Protein AF-A0A391PD55-F1 (afdb_monomer_lite)

Foldseek 3Di:
DPDPPPPPVVVVPPPDDDPPDDDDDDDDDDDDDDDDDDDDDDDDPPPDDPPVPPDDDQQPHEDEAEEEDDDDHCVVVVVVCCVVCVRHHYDDYYYDYPPRDPVNVVVVVVVVD

InterPro domains:
  IPR008254 Flavodoxin/nitric oxide synthase [PF12682] (54-111)
  IPR029039 Flavoprotein-like superfamily [G3DSA:3.40.50.360] (30-111)

Radius of gyration: 26.73 Å; chains: 1; bounding box: 62×68×56 Å

Organism: NCBI:txid2316025

Secondary structure (DSSP, 8-state):
---SSSSSSSGGGSS-------------------------------------------TT-EE--EEE-SS--SHHHHHHHHHH-TTSEEPPPEEEPTT--HHHHHHHHHHH-

Sequence (113 aa):
MKKLFLGLLSLSLLLGLTAFGSGSSTTSSIPNANSSPSKAESTKASDSAKDPKETYDLTGKTLYLFCTSGSSGIEQSLSDLHALYPDLNLADGQRFAADASDEEISSWIETHQ

Structure (mmCIF, N/CA/C/O backbone):
data_AF-A0A391PD55-F1
#
_entry.id   AF-A0A391PD55-F1
#
loop_
_atom_site.group_PDB
_atom_site.id
_atom_site.type_symbol
_atom_site.label_atom_id
_atom_site.label_alt_id
_atom_site.label_comp_id
_atom_site.label_asym_id
_atom_site.label_entity_id
_atom_site.label_seq_id
_atom_site.pdbx_PDB_ins_code
_atom_site.Cartn_x
_atom_site.Cartn_y
_atom_site.Cartn_z
_atom_site.occupancy
_atom_site.B_iso_or_equiv
_atom_site.auth_seq_id
_atom_site.auth_comp_id
_atom_site.auth_asym_id
_atom_site.auth_atom_id
_atom_site.pdbx_PDB_model_num
ATOM 1 N N . MET A 1 1 ? 36.615 -22.097 -37.119 1.00 52.81 1 MET A N 1
ATOM 2 C CA . MET A 1 1 ? 35.650 -23.162 -36.761 1.00 52.81 1 MET A CA 1
ATOM 3 C C . MET A 1 1 ? 35.253 -23.040 -35.288 1.00 52.81 1 MET A C 1
ATOM 5 O O . MET A 1 1 ? 35.779 -23.762 -34.459 1.00 52.81 1 MET A O 1
ATOM 9 N N . LYS A 1 2 ? 34.412 -22.056 -34.933 1.00 57.78 2 LYS A N 1
ATOM 10 C CA . LYS A 1 2 ? 33.984 -21.786 -33.541 1.00 57.78 2 LYS A CA 1
ATOM 11 C C . LYS A 1 2 ? 32.630 -21.054 -33.515 1.00 57.78 2 LYS A C 1
ATOM 13 O O . LYS A 1 2 ? 32.536 -19.977 -32.948 1.00 57.78 2 LYS A O 1
ATOM 18 N N . LYS A 1 3 ? 31.616 -21.540 -34.239 1.00 59.12 3 LYS A N 1
ATOM 19 C CA . LYS A 1 3 ? 30.274 -20.909 -34.252 1.00 59.12 3 LYS A CA 1
ATOM 20 C C . LYS A 1 3 ? 29.126 -21.920 -34.374 1.00 59.12 3 LYS A C 1
ATOM 22 O O . LYS A 1 3 ? 28.094 -21.601 -34.940 1.00 59.12 3 LYS A O 1
ATOM 27 N N . LEU A 1 4 ? 29.315 -23.145 -33.881 1.00 62.38 4 LEU A N 1
ATOM 28 C CA . LEU A 1 4 ? 28.352 -24.239 -34.086 1.00 62.38 4 LEU A CA 1
ATOM 29 C C . LEU A 1 4 ? 27.826 -24.897 -32.802 1.00 62.38 4 LEU A C 1
ATOM 31 O O . LEU A 1 4 ? 27.058 -25.842 -32.891 1.00 62.38 4 LEU A O 1
ATOM 35 N N . PHE A 1 5 ? 28.159 -24.378 -31.616 1.00 61.28 5 PHE A N 1
ATOM 36 C CA . PHE A 1 5 ? 27.706 -24.967 -30.344 1.00 61.28 5 PHE A CA 1
ATOM 37 C C . PHE A 1 5 ? 26.609 -24.175 -29.615 1.00 61.28 5 PHE A C 1
ATOM 39 O O . PHE A 1 5 ? 26.170 -24.597 -28.553 1.00 61.28 5 PHE A O 1
ATOM 46 N N . LEU A 1 6 ? 26.119 -23.062 -30.174 1.00 56.62 6 LEU A N 1
ATOM 47 C CA . LEU A 1 6 ? 25.161 -22.183 -29.482 1.00 56.62 6 LEU A CA 1
ATOM 48 C C . LEU A 1 6 ? 23.685 -22.404 -29.866 1.00 56.62 6 LEU A C 1
ATOM 50 O O . LEU A 1 6 ? 22.813 -21.722 -29.344 1.00 56.62 6 LEU A O 1
ATOM 54 N N . GLY A 1 7 ? 23.390 -23.357 -30.757 1.00 58.34 7 GLY A N 1
ATOM 55 C CA . GLY A 1 7 ? 22.019 -23.638 -31.212 1.00 58.34 7 GLY A CA 1
ATOM 56 C C . GLY A 1 7 ? 21.256 -24.692 -30.399 1.00 58.34 7 GLY A C 1
ATOM 57 O O . GLY A 1 7 ? 20.036 -24.754 -30.485 1.00 58.34 7 GLY A O 1
ATOM 58 N N . LEU A 1 8 ? 21.939 -25.521 -29.601 1.00 60.34 8 LEU A N 1
ATOM 59 C CA . LEU A 1 8 ? 21.317 -26.690 -28.956 1.00 60.34 8 LEU A CA 1
ATOM 60 C C . LEU A 1 8 ? 20.690 -26.406 -27.581 1.00 60.34 8 LEU A C 1
ATOM 62 O O . LEU A 1 8 ? 19.827 -27.164 -27.157 1.00 60.34 8 LEU A O 1
ATOM 66 N N . LEU A 1 9 ? 21.052 -25.305 -26.911 1.00 55.97 9 LEU A N 1
ATOM 67 C CA . LEU A 1 9 ? 20.496 -24.960 -25.591 1.00 55.97 9 LEU A CA 1
ATOM 68 C C . LEU A 1 9 ? 19.140 -24.227 -25.673 1.00 55.97 9 LEU A C 1
ATOM 70 O O . LEU A 1 9 ? 18.419 -24.147 -24.688 1.00 55.97 9 LEU A O 1
ATOM 74 N N . SER A 1 10 ? 18.768 -23.714 -26.851 1.00 58.66 10 SER A N 1
ATOM 75 C CA . SER A 1 10 ? 17.500 -22.996 -27.057 1.00 58.66 10 SER A CA 1
ATOM 76 C C . SER A 1 10 ? 16.327 -23.917 -27.420 1.00 58.66 10 SER A C 1
ATOM 78 O O . SER A 1 10 ? 15.180 -23.535 -27.198 1.00 58.66 10 SER A O 1
ATOM 80 N N . LEU A 1 11 ? 16.578 -25.123 -27.942 1.00 55.59 11 LEU A N 1
ATOM 81 C CA . LEU A 1 11 ? 15.510 -26.011 -28.419 1.00 55.59 11 LEU A CA 1
ATOM 82 C C . LEU A 1 11 ? 14.859 -26.842 -27.295 1.00 55.59 11 LEU A C 1
ATOM 84 O O . LEU A 1 11 ? 13.745 -27.326 -27.461 1.00 55.59 11 LEU A O 1
ATOM 88 N N . SER A 1 12 ? 15.503 -26.969 -26.129 1.00 61.12 12 SER A N 1
ATOM 89 C CA . SER A 1 12 ? 14.974 -27.744 -24.996 1.00 61.12 12 SER A CA 1
ATOM 90 C C . SER A 1 12 ? 13.970 -26.992 -24.114 1.00 61.12 12 SER A C 1
ATOM 92 O O . SER A 1 12 ? 13.398 -27.605 -23.219 1.00 61.12 12 SER A O 1
ATOM 94 N N . LEU A 1 13 ? 13.732 -25.693 -24.341 1.00 55.78 13 LEU A N 1
ATOM 95 C CA . LEU A 1 13 ? 12.831 -24.888 -23.500 1.00 55.78 13 LEU A CA 1
ATOM 96 C C . LEU A 1 13 ? 11.424 -24.690 -24.096 1.00 55.78 13 LEU A C 1
ATOM 98 O O . LEU A 1 13 ? 10.562 -24.116 -23.441 1.00 55.78 13 LEU A O 1
ATOM 102 N N . LEU A 1 14 ? 11.158 -25.182 -25.312 1.00 57.88 14 LEU A N 1
ATOM 103 C CA . LEU A 1 14 ? 9.870 -24.978 -25.996 1.00 57.88 14 LEU A CA 1
ATOM 104 C C . LEU A 1 14 ? 8.858 -26.130 -25.851 1.00 57.88 14 LEU A C 1
ATOM 106 O O . LEU A 1 14 ? 7.787 -26.056 -26.446 1.00 57.88 14 LEU A O 1
ATOM 110 N N . LEU A 1 15 ? 9.158 -27.184 -25.080 1.00 58.97 15 LEU A N 1
ATOM 111 C CA . LEU A 1 15 ? 8.329 -28.403 -25.036 1.00 58.97 15 LEU A CA 1
ATOM 112 C C . LEU A 1 15 ? 7.769 -28.793 -23.656 1.00 58.97 15 LEU A C 1
ATOM 114 O O . LEU A 1 15 ? 7.459 -29.960 -23.427 1.00 58.97 15 LEU A O 1
ATOM 118 N N . GLY A 1 16 ? 7.584 -27.850 -22.733 1.00 63.59 16 GLY A N 1
ATOM 119 C CA . GLY A 1 16 ? 6.980 -28.177 -21.441 1.00 63.59 16 GLY A CA 1
ATOM 120 C C . GLY A 1 16 ? 6.251 -27.011 -20.804 1.00 63.59 16 GLY A C 1
ATOM 121 O O . GLY A 1 16 ? 6.890 -26.238 -20.109 1.00 63.59 16 GLY A O 1
ATOM 122 N N . LEU A 1 17 ? 4.938 -26.910 -21.051 1.00 59.06 17 LEU A N 1
ATOM 123 C CA . LEU A 1 17 ? 3.871 -26.582 -20.083 1.00 59.06 17 LEU A CA 1
ATOM 124 C C . LEU A 1 17 ? 2.577 -26.215 -20.837 1.00 59.06 17 LEU A C 1
ATOM 126 O O . LEU A 1 17 ? 2.237 -25.051 -20.997 1.00 59.06 17 LEU A O 1
ATOM 130 N N . THR A 1 18 ? 1.821 -27.219 -21.283 1.00 54.81 18 THR A N 1
ATOM 131 C CA . THR A 1 18 ? 0.366 -27.084 -21.483 1.00 54.81 18 THR A CA 1
ATOM 132 C C . THR A 1 18 ? -0.320 -28.392 -21.087 1.00 54.81 18 THR A C 1
ATOM 134 O O . THR A 1 18 ? -0.724 -29.197 -21.915 1.00 54.81 18 THR A O 1
ATOM 137 N N . ALA A 1 19 ? -0.446 -28.627 -19.781 1.00 48.00 19 ALA A N 1
ATOM 138 C CA . ALA A 1 19 ? -1.413 -29.584 -19.252 1.00 48.00 19 ALA A CA 1
ATOM 139 C C . ALA A 1 19 ? -2.598 -28.789 -18.689 1.00 48.00 19 ALA A C 1
ATOM 141 O O . ALA A 1 19 ? -2.687 -28.545 -17.491 1.00 48.00 19 ALA A O 1
ATOM 142 N N . PHE A 1 20 ? -3.490 -28.341 -19.575 1.00 54.66 20 PHE A N 1
ATOM 143 C CA . PHE A 1 20 ? -4.840 -27.926 -19.200 1.00 54.66 20 PHE A CA 1
ATOM 144 C C . PHE A 1 20 ? -5.743 -29.147 -19.389 1.00 54.66 20 PHE A C 1
ATOM 146 O O . PHE A 1 20 ? -6.171 -29.463 -20.498 1.00 54.66 20 PHE A O 1
ATOM 153 N N . GLY A 1 21 ? -5.954 -29.896 -18.307 1.00 41.16 21 GLY A N 1
ATOM 154 C CA . GLY A 1 21 ? -6.908 -30.998 -18.271 1.00 41.16 21 GLY A CA 1
ATOM 155 C C . GLY A 1 21 ? -8.332 -30.451 -18.285 1.00 41.16 21 GLY A C 1
ATOM 156 O O . GLY A 1 21 ? -8.898 -30.174 -17.234 1.00 41.16 21 GLY A O 1
ATOM 157 N N . SER A 1 22 ? -8.902 -30.295 -19.479 1.00 39.22 22 SER A N 1
ATOM 158 C CA . SER A 1 22 ? -10.333 -30.060 -19.674 1.00 39.22 22 SER A CA 1
ATOM 159 C C . SER A 1 22 ? -11.054 -31.408 -19.695 1.00 39.22 22 SER A C 1
ATOM 161 O O . SER A 1 22 ? -10.983 -32.148 -20.674 1.00 39.22 22 SER A O 1
ATOM 163 N N . GLY A 1 23 ? -11.712 -31.756 -18.591 1.00 44.69 23 GLY A N 1
ATOM 164 C CA . GLY A 1 23 ? -12.610 -32.903 -18.507 1.00 44.69 23 GLY A CA 1
ATOM 165 C C . GLY A 1 23 ? -14.058 -32.432 -18.517 1.00 44.69 23 GLY A C 1
ATOM 166 O O . GLY A 1 23 ? -14.598 -32.098 -17.469 1.00 44.69 23 GLY A O 1
ATOM 167 N N . SER A 1 24 ? -14.697 -32.421 -19.688 1.00 40.19 24 SER A N 1
ATOM 168 C CA . SER A 1 24 ? -16.156 -32.339 -19.790 1.00 40.19 24 SER A CA 1
ATOM 169 C C . SER A 1 24 ? -16.670 -33.454 -20.696 1.00 40.19 24 SER A C 1
ATOM 171 O O . SER A 1 24 ? -16.360 -33.514 -21.882 1.00 40.19 24 SER A O 1
ATOM 173 N N . SER A 1 25 ? -17.452 -34.369 -20.124 1.00 38.19 25 SER A N 1
ATOM 174 C CA . SER A 1 25 ? -18.422 -35.158 -20.877 1.00 38.19 25 SER A CA 1
ATOM 175 C C . SER A 1 25 ? -19.618 -35.490 -19.987 1.00 38.19 25 SER A C 1
ATOM 177 O O . SER A 1 25 ? -19.503 -35.771 -18.795 1.00 38.19 25 SER A O 1
ATOM 179 N N . THR A 1 26 ? -20.772 -35.331 -20.609 1.00 34.44 26 THR A N 1
ATOM 180 C CA . THR A 1 26 ? -22.123 -35.325 -20.070 1.00 34.44 26 THR A CA 1
ATOM 181 C C . THR A 1 26 ? -22.649 -36.749 -19.851 1.00 34.44 26 THR A C 1
ATOM 183 O O . THR A 1 26 ? -22.548 -37.582 -20.741 1.00 34.44 26 THR A O 1
ATOM 186 N N . THR A 1 27 ? -23.258 -36.959 -18.680 1.00 33.78 27 THR A N 1
ATOM 187 C CA . THR A 1 27 ? -24.461 -37.760 -18.353 1.00 33.78 27 THR A CA 1
ATOM 188 C C . THR A 1 27 ? -24.637 -39.220 -18.828 1.00 33.78 27 THR A C 1
ATOM 190 O O . THR A 1 27 ? -24.624 -39.549 -20.007 1.00 33.78 27 THR A O 1
ATOM 193 N N . SER A 1 28 ? -25.088 -40.019 -17.846 1.00 41.09 28 SER A N 1
ATOM 194 C CA . SER A 1 28 ? -25.886 -41.265 -17.876 1.00 41.09 28 SER A CA 1
ATOM 195 C C . SER A 1 28 ? -25.183 -42.612 -18.058 1.00 41.09 28 SER A C 1
ATOM 197 O O . SER A 1 28 ? -24.919 -43.049 -19.171 1.00 41.09 28 SER A O 1
ATOM 199 N N . SER A 1 29 ? -25.024 -43.351 -16.951 1.00 38.81 29 SER A N 1
ATOM 200 C CA . SER A 1 29 ? -25.732 -44.624 -16.669 1.00 38.81 29 SER A CA 1
ATOM 201 C C . SER A 1 29 ? -25.278 -45.230 -15.320 1.00 38.81 29 SER A C 1
ATOM 203 O O . SER A 1 29 ? -24.101 -45.194 -14.980 1.00 38.81 29 SER A O 1
ATOM 205 N N . ILE A 1 30 ? -26.224 -45.752 -14.527 1.00 45.41 30 ILE A N 1
ATOM 206 C CA . ILE A 1 30 ? -26.002 -46.499 -13.265 1.00 45.41 30 ILE A CA 1
ATOM 207 C C . ILE A 1 30 ? -26.024 -48.010 -13.581 1.00 45.41 30 ILE A C 1
ATOM 209 O O . ILE A 1 30 ? -26.921 -48.434 -14.311 1.00 45.41 30 ILE A O 1
ATOM 213 N N . PRO A 1 31 ? -25.061 -48.818 -13.082 1.00 46.41 31 PRO A N 1
ATOM 214 C CA . PRO A 1 31 ? -25.308 -49.794 -11.992 1.00 46.41 31 PRO A CA 1
ATOM 215 C C . PRO A 1 31 ? -24.121 -49.878 -10.999 1.00 46.41 31 PRO A C 1
ATOM 217 O O . PRO A 1 31 ? -22.965 -49.860 -11.394 1.00 46.41 31 PRO A O 1
ATOM 220 N N . ASN A 1 32 ? -24.321 -49.716 -9.689 1.00 36.69 32 ASN A N 1
ATOM 221 C CA . ASN A 1 32 ? -24.729 -50.687 -8.655 1.00 36.69 32 ASN A CA 1
ATOM 222 C C . ASN A 1 32 ? -23.718 -51.812 -8.302 1.00 36.69 32 ASN A C 1
ATOM 224 O O . ASN A 1 32 ? -23.304 -52.586 -9.155 1.00 36.69 32 ASN A O 1
ATOM 228 N N . ALA A 1 33 ? -23.499 -51.935 -6.983 1.00 34.94 33 ALA A N 1
ATOM 229 C CA . ALA A 1 33 ? -23.044 -53.081 -6.181 1.00 34.94 33 ALA A CA 1
ATOM 230 C C . ALA A 1 33 ? -21.547 -53.486 -6.133 1.00 34.94 33 ALA A C 1
ATOM 232 O O . ALA A 1 33 ? -21.100 -54.426 -6.774 1.00 34.94 33 ALA A O 1
ATOM 233 N N . ASN A 1 34 ? -20.851 -52.848 -5.184 1.00 38.81 34 ASN A N 1
ATOM 234 C CA . ASN A 1 34 ? -20.273 -53.465 -3.976 1.00 38.81 34 ASN A CA 1
ATOM 235 C C . ASN A 1 34 ? -19.164 -54.539 -4.104 1.00 38.81 34 ASN A C 1
ATOM 237 O O . ASN A 1 34 ? -19.434 -55.725 -4.275 1.00 38.81 34 ASN A O 1
ATOM 241 N N . SER A 1 35 ? -17.938 -54.142 -3.747 1.00 43.19 35 SER A N 1
ATOM 242 C CA . SER A 1 35 ? -17.001 -54.993 -3.002 1.00 43.19 35 SER A CA 1
ATOM 243 C C . SER A 1 35 ? -16.398 -54.188 -1.843 1.00 43.19 35 SER A C 1
ATOM 245 O O . SER A 1 35 ? -15.776 -53.149 -2.045 1.00 43.19 35 SER A O 1
ATOM 247 N N . SER A 1 36 ? -16.670 -54.678 -0.637 1.00 43.12 36 SER A N 1
ATOM 248 C CA . SER A 1 36 ? -16.429 -54.112 0.699 1.00 43.12 36 SER A CA 1
ATOM 249 C C . SER A 1 36 ? -15.019 -54.516 1.234 1.00 43.12 36 SER A C 1
ATOM 251 O O . SER A 1 36 ? -14.299 -55.203 0.512 1.00 43.12 36 SER A O 1
ATOM 253 N N . PRO A 1 37 ? -14.608 -54.239 2.492 1.00 50.09 37 PRO A N 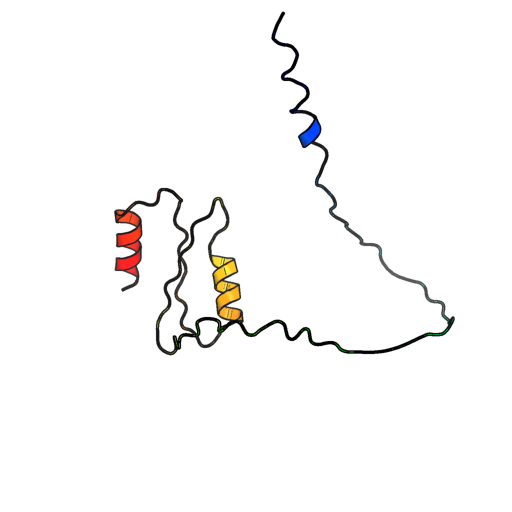1
ATOM 254 C CA . PRO A 1 37 ? -14.079 -52.964 2.999 1.00 50.09 37 PRO A CA 1
ATOM 255 C C . PRO A 1 37 ? -12.739 -53.115 3.774 1.00 50.09 37 PRO A C 1
ATOM 257 O O . PRO A 1 37 ? -12.430 -54.184 4.294 1.00 50.09 37 PRO A O 1
ATOM 260 N N . SER A 1 38 ? -11.999 -52.020 4.003 1.00 35.59 38 SER A N 1
ATOM 261 C CA . SER A 1 38 ? -11.069 -51.932 5.151 1.00 35.59 38 SER A CA 1
ATOM 262 C C . SER A 1 38 ? -10.664 -50.488 5.506 1.00 35.59 38 SER A C 1
ATOM 264 O O . SER A 1 38 ? -9.897 -49.883 4.767 1.00 35.59 38 SER A O 1
ATOM 266 N N . LYS A 1 39 ? -11.149 -50.027 6.682 1.00 38.22 39 LYS A N 1
ATOM 267 C CA . LYS A 1 39 ? -10.651 -48.968 7.609 1.00 38.22 39 LYS A CA 1
ATOM 268 C C . LYS A 1 39 ? -10.496 -47.526 7.058 1.00 38.22 39 LYS A C 1
ATOM 270 O O . LYS A 1 39 ? -9.655 -47.293 6.207 1.00 38.22 39 LYS A O 1
ATOM 275 N N . ALA A 1 40 ? -11.279 -46.504 7.449 1.00 39.97 40 ALA A N 1
ATOM 276 C CA . ALA A 1 40 ? -11.423 -45.872 8.785 1.00 39.97 40 ALA A CA 1
ATOM 277 C C . ALA A 1 40 ? -10.042 -45.615 9.445 1.00 39.97 40 ALA A C 1
ATOM 279 O O . ALA A 1 40 ? -9.258 -46.546 9.570 1.00 39.97 40 ALA A O 1
ATOM 280 N N . GLU A 1 41 ? -9.627 -44.435 9.905 1.00 26.97 41 GLU A N 1
ATOM 281 C CA . GLU A 1 41 ? -10.337 -43.268 10.424 1.00 26.97 41 GLU A CA 1
ATOM 282 C C . GLU A 1 41 ? -9.308 -42.146 10.702 1.00 26.97 41 GLU A C 1
ATOM 284 O O . GLU A 1 41 ? -8.150 -42.428 10.992 1.00 26.97 41 GLU A O 1
ATOM 289 N N . SER A 1 42 ? -9.769 -40.899 10.593 1.00 32.62 42 SER A N 1
ATOM 290 C CA . SER A 1 42 ? -9.432 -39.687 11.357 1.00 32.62 42 SER A CA 1
ATOM 291 C C . SER A 1 42 ? -8.091 -39.513 12.105 1.00 32.62 42 SER A C 1
ATOM 293 O O . SER A 1 42 ? -7.678 -40.304 12.947 1.00 32.62 42 SER A O 1
ATOM 295 N N . THR A 1 43 ? -7.617 -38.266 11.995 1.00 34.97 43 THR A N 1
ATOM 296 C CA . THR A 1 43 ? -6.791 -37.500 12.949 1.00 34.97 43 THR A CA 1
ATOM 297 C C . THR A 1 43 ? -5.292 -37.789 12.994 1.00 34.97 43 THR A C 1
ATOM 299 O O . THR A 1 43 ? -4.833 -38.745 13.609 1.00 34.97 43 THR A O 1
ATOM 302 N N . LYS A 1 44 ? -4.504 -36.802 12.555 1.00 30.94 44 LYS A N 1
ATOM 303 C CA . LYS A 1 44 ? -3.461 -36.252 13.427 1.00 30.94 44 LYS A CA 1
ATOM 304 C C . LYS A 1 44 ? -3.230 -34.784 13.093 1.00 30.94 44 LYS A C 1
ATOM 306 O O . LYS A 1 44 ? -2.710 -34.450 12.035 1.00 30.94 44 LYS A O 1
ATOM 311 N N . ALA A 1 45 ? -3.622 -33.927 14.032 1.00 47.38 45 ALA A N 1
ATOM 312 C CA . ALA A 1 45 ? -3.070 -32.595 14.173 1.00 47.38 45 ALA A CA 1
ATOM 313 C C . ALA A 1 45 ? -1.539 -32.687 14.076 1.00 47.38 45 ALA A C 1
ATOM 315 O O . ALA A 1 45 ? -0.899 -33.367 14.887 1.00 47.38 45 ALA A O 1
ATOM 316 N N . SER A 1 46 ? -0.955 -32.036 13.072 1.00 38.81 46 SER A N 1
ATOM 317 C CA . SER A 1 46 ? 0.449 -31.661 13.158 1.00 38.81 46 SER A CA 1
ATOM 318 C C . SER A 1 46 ? 0.482 -30.356 13.928 1.00 38.81 46 SER A C 1
ATOM 320 O O . SER A 1 46 ? 0.399 -29.270 13.363 1.00 38.81 46 SER A O 1
ATOM 322 N N . ASP A 1 47 ? 0.503 -30.518 15.246 1.00 57.56 47 ASP A N 1
ATOM 323 C CA . ASP A 1 47 ? 1.056 -29.561 16.189 1.00 57.56 47 ASP A CA 1
ATOM 324 C C . ASP A 1 47 ? 2.508 -29.298 15.763 1.00 57.56 47 ASP A C 1
ATOM 326 O O . ASP A 1 47 ? 3.445 -30.005 16.135 1.00 57.56 47 ASP A O 1
ATOM 330 N N . SER A 1 48 ? 2.666 -28.367 14.829 1.00 50.38 48 SER A N 1
ATOM 331 C CA . SER A 1 48 ? 3.952 -27.872 14.374 1.00 50.38 48 SER A CA 1
ATOM 332 C C . SER A 1 48 ? 4.155 -26.555 15.088 1.00 50.38 48 SER A C 1
ATOM 334 O O . SER A 1 48 ? 3.544 -25.558 14.722 1.00 50.38 48 SER A O 1
ATOM 336 N N . ALA A 1 49 ? 4.943 -26.644 16.159 1.00 55.66 49 ALA A N 1
ATOM 337 C CA . ALA A 1 49 ? 5.665 -25.577 16.830 1.00 55.66 49 ALA A CA 1
ATOM 338 C C . ALA A 1 49 ? 5.063 -24.182 16.624 1.00 55.66 49 ALA A C 1
ATOM 340 O O . ALA A 1 49 ? 5.276 -23.522 15.610 1.00 55.66 49 ALA A O 1
ATOM 341 N N . LYS A 1 50 ? 4.358 -23.719 17.656 1.00 51.47 50 LYS A N 1
ATOM 342 C CA . LYS A 1 50 ? 4.120 -22.303 17.914 1.00 51.47 50 LYS A CA 1
ATOM 343 C C . LYS A 1 50 ? 5.476 -21.610 18.083 1.00 51.47 50 LYS A C 1
ATOM 345 O O . LYS A 1 50 ? 5.882 -21.311 19.203 1.00 51.47 50 LYS A O 1
ATOM 350 N N . ASP A 1 51 ? 6.174 -21.358 16.979 1.00 65.62 51 ASP A N 1
ATOM 351 C CA . ASP A 1 51 ? 7.083 -20.226 16.904 1.00 65.62 51 ASP A CA 1
ATOM 352 C C . ASP A 1 51 ? 6.258 -19.029 17.389 1.00 65.62 51 ASP A C 1
ATOM 354 O O . ASP A 1 51 ? 5.106 -18.876 16.954 1.00 65.62 51 ASP A O 1
ATOM 358 N N . PRO A 1 52 ? 6.731 -18.237 18.364 1.00 62.16 52 PRO A N 1
ATOM 359 C CA . PRO A 1 52 ? 6.028 -17.035 18.764 1.00 62.16 52 PRO A CA 1
ATOM 360 C C . PRO A 1 52 ? 6.037 -16.094 17.559 1.00 62.16 52 PRO A C 1
ATOM 362 O O . PRO A 1 52 ? 6.946 -15.295 17.379 1.00 62.16 52 PRO A O 1
ATOM 365 N N . LYS A 1 53 ? 5.027 -16.240 16.692 1.00 67.88 53 LYS A N 1
ATOM 366 C CA . LYS A 1 53 ? 4.683 -15.283 15.654 1.00 67.88 53 LYS A CA 1
ATOM 367 C C . LYS A 1 53 ? 4.565 -13.961 16.384 1.00 67.88 53 LYS A C 1
ATOM 369 O O . LYS A 1 53 ? 3.694 -13.819 17.247 1.00 67.88 53 LYS A O 1
ATOM 374 N N . GLU A 1 54 ? 5.475 -13.051 16.072 1.00 79.06 54 GLU A N 1
ATOM 375 C CA . GLU A 1 54 ? 5.420 -11.663 16.500 1.00 79.06 54 GLU A CA 1
ATOM 376 C C . GLU A 1 54 ? 3.986 -11.172 16.271 1.00 79.06 54 GLU A C 1
ATOM 378 O O . GLU A 1 54 ? 3.510 -11.079 15.137 1.00 79.06 54 GLU A O 1
ATOM 383 N N . THR A 1 55 ? 3.244 -11.020 17.368 1.00 85.31 55 THR A N 1
ATOM 384 C CA . THR A 1 55 ? 1.821 -10.691 17.344 1.00 85.31 55 THR A CA 1
ATOM 385 C C . THR A 1 55 ? 1.695 -9.284 17.879 1.00 85.31 55 THR A C 1
ATOM 387 O O . THR A 1 55 ? 2.026 -9.021 19.033 1.00 85.31 55 THR A O 1
ATOM 390 N N . TYR A 1 56 ? 1.211 -8.393 17.027 1.00 89.88 56 TYR A N 1
ATOM 391 C CA . TYR A 1 56 ? 0.959 -7.002 17.361 1.00 89.88 56 TYR A CA 1
ATOM 392 C C . TYR A 1 56 ? -0.544 -6.749 17.311 1.00 89.88 56 TYR A C 1
ATOM 394 O O . TYR A 1 56 ? -1.228 -7.244 16.415 1.00 89.88 56 TYR A O 1
ATOM 402 N N . ASP A 1 57 ? -1.051 -5.978 18.270 1.00 92.12 57 ASP A N 1
ATOM 403 C CA . ASP A 1 57 ? -2.416 -5.465 18.216 1.00 92.12 57 ASP A CA 1
ATOM 404 C C . ASP A 1 57 ? -2.453 -4.233 17.304 1.00 92.12 57 ASP A C 1
ATOM 406 O O . ASP A 1 57 ? -1.842 -3.201 17.595 1.00 92.12 57 ASP A O 1
ATOM 410 N N . LEU A 1 58 ? -3.145 -4.368 16.174 1.00 94.38 58 LEU A N 1
ATOM 411 C CA . LEU A 1 58 ? -3.313 -3.317 15.169 1.00 94.38 58 LEU A CA 1
ATOM 412 C C . LEU A 1 58 ? -4.737 -2.742 15.176 1.00 94.38 58 LEU A C 1
ATOM 414 O O . LEU A 1 58 ? -5.096 -1.971 14.286 1.00 94.38 58 LEU A O 1
ATOM 418 N N . THR A 1 59 ? -5.546 -3.090 16.181 1.00 92.62 59 THR A N 1
ATOM 419 C CA . THR A 1 59 ? -6.925 -2.614 16.311 1.00 92.62 59 THR A CA 1
ATOM 420 C C . THR A 1 59 ? -6.968 -1.087 16.349 1.00 92.62 59 THR A C 1
ATOM 422 O O . THR A 1 59 ? -6.189 -0.430 17.043 1.00 92.62 59 THR A O 1
ATOM 425 N N . GLY A 1 60 ? -7.885 -0.502 15.577 1.00 94.62 60 GLY A N 1
ATOM 426 C CA . GLY A 1 60 ? -8.060 0.950 15.497 1.00 94.62 60 GLY A CA 1
ATOM 427 C C . GLY A 1 60 ? -6.954 1.697 14.743 1.00 94.62 60 GLY A C 1
ATOM 428 O O . GLY A 1 60 ? -6.963 2.927 14.744 1.00 94.62 60 GLY A O 1
ATOM 429 N N . LYS A 1 61 ? -6.006 0.997 14.105 1.00 95.69 61 LYS A N 1
ATOM 430 C CA . LYS A 1 61 ? -5.046 1.608 13.176 1.00 95.69 61 LYS A CA 1
ATOM 431 C C . LYS A 1 61 ? -5.493 1.412 11.737 1.00 95.69 61 LYS A C 1
ATOM 433 O O . LYS A 1 61 ? -6.051 0.372 11.403 1.00 95.69 61 LYS A O 1
ATOM 438 N N . THR A 1 62 ? -5.189 2.392 10.894 1.00 95.94 62 THR A N 1
ATOM 439 C CA . THR A 1 62 ? -5.239 2.231 9.440 1.00 95.94 62 THR A CA 1
ATOM 440 C C . THR A 1 62 ? -3.922 1.633 8.965 1.00 95.94 62 THR A C 1
ATOM 442 O O . THR A 1 62 ? -2.852 2.134 9.319 1.00 95.94 62 THR A O 1
ATOM 445 N N . LEU A 1 63 ? -3.987 0.555 8.191 1.00 95.88 63 LEU A N 1
ATOM 446 C CA . LEU A 1 63 ? -2.824 -0.097 7.605 1.00 95.88 63 LEU A CA 1
ATOM 447 C C . LEU A 1 63 ? -2.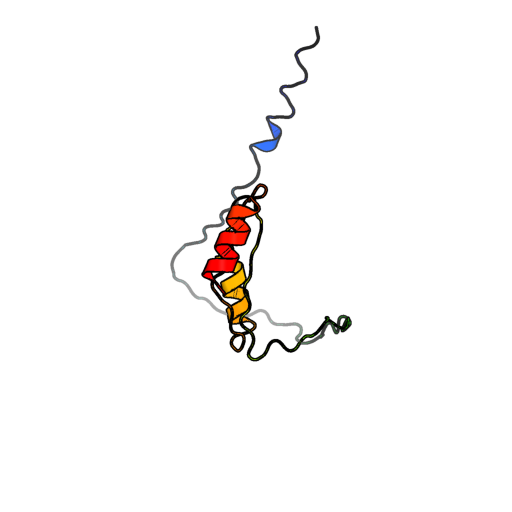720 0.306 6.136 1.00 95.88 63 LEU A C 1
ATOM 449 O O . LEU A 1 63 ? -3.577 -0.053 5.332 1.00 95.88 63 LEU A O 1
ATOM 453 N N . TYR A 1 64 ? -1.642 1.006 5.797 1.00 96.31 64 TYR A N 1
ATOM 454 C CA . TYR A 1 64 ? -1.281 1.323 4.419 1.00 96.31 64 TYR A CA 1
ATOM 455 C C . TYR A 1 64 ? -0.234 0.320 3.952 1.00 96.31 64 TYR A C 1
ATOM 457 O O . TYR A 1 64 ? 0.849 0.218 4.535 1.00 96.31 64 TYR A O 1
ATOM 465 N N . LEU A 1 65 ? -0.584 -0.466 2.939 1.00 96.44 65 LEU A N 1
ATOM 466 C CA . LEU A 1 65 ? 0.220 -1.585 2.466 1.00 96.44 65 LEU A CA 1
ATOM 467 C C . LEU A 1 65 ? 0.780 -1.279 1.083 1.00 96.44 65 LEU A C 1
ATOM 469 O O . LEU A 1 65 ? 0.115 -0.675 0.243 1.00 96.44 65 LEU A O 1
ATOM 473 N N . PHE A 1 66 ? 1.993 -1.753 0.829 1.00 97.19 66 PHE A N 1
ATOM 474 C CA . PHE A 1 66 ? 2.593 -1.669 -0.490 1.00 97.19 66 PHE A CA 1
ATOM 475 C C . PHE A 1 66 ? 3.356 -2.945 -0.836 1.00 97.19 66 PHE A C 1
ATOM 477 O O . PHE A 1 66 ? 3.689 -3.751 0.036 1.00 97.19 66 PHE A O 1
ATOM 484 N N . CYS A 1 67 ? 3.637 -3.136 -2.121 1.00 97.25 67 CYS A N 1
ATOM 485 C CA . CYS A 1 67 ? 4.483 -4.225 -2.594 1.00 97.25 67 CYS A CA 1
ATOM 486 C C . CYS A 1 67 ? 5.355 -3.793 -3.777 1.00 97.25 67 CYS A C 1
ATOM 488 O O . CYS A 1 67 ? 5.101 -2.779 -4.426 1.00 97.25 67 CYS A O 1
ATOM 490 N N . THR A 1 68 ? 6.369 -4.602 -4.077 1.00 96.88 68 THR A N 1
ATOM 491 C CA . THR A 1 68 ? 7.107 -4.558 -5.341 1.00 96.88 68 THR A CA 1
ATOM 492 C C . THR A 1 68 ? 6.969 -5.909 -6.031 1.00 96.88 68 THR A C 1
ATOM 494 O O . THR A 1 68 ? 6.914 -6.961 -5.391 1.00 96.88 68 THR A O 1
ATOM 497 N N . SER A 1 69 ? 6.850 -5.901 -7.354 1.00 94.75 69 SER A N 1
ATOM 498 C CA . SER A 1 69 ? 6.735 -7.128 -8.144 1.00 94.75 69 SER A CA 1
ATOM 499 C C . SER A 1 69 ? 7.053 -6.846 -9.616 1.00 94.75 69 SER A C 1
ATOM 501 O O . SER A 1 69 ? 7.054 -5.690 -10.044 1.00 94.75 69 SER A O 1
ATOM 503 N N . GLY A 1 70 ? 7.295 -7.901 -10.399 1.00 92.62 70 GLY A N 1
ATOM 504 C CA . GLY A 1 70 ? 7.529 -7.776 -11.841 1.00 92.62 70 GLY A CA 1
ATOM 505 C C . GLY A 1 70 ? 6.265 -7.557 -12.683 1.00 92.62 70 GLY A C 1
ATOM 506 O O . GLY A 1 70 ? 6.367 -7.017 -13.780 1.00 92.62 70 GLY A O 1
ATOM 507 N N . SER A 1 71 ? 5.085 -7.972 -12.209 1.00 90.50 71 SER A N 1
ATOM 508 C CA . SER A 1 71 ? 3.837 -7.871 -12.987 1.00 90.50 71 SER A CA 1
ATOM 509 C C . SER A 1 71 ? 2.569 -7.882 -12.134 1.00 90.50 71 SER A C 1
ATOM 511 O O . SER A 1 71 ? 1.657 -7.107 -12.407 1.00 90.50 71 SER A O 1
ATOM 513 N N . SER A 1 72 ? 2.496 -8.740 -11.113 1.00 95.56 72 SER A N 1
ATOM 514 C CA . SER A 1 72 ? 1.309 -8.868 -10.260 1.00 95.56 72 SER A CA 1
ATOM 515 C C . SER A 1 72 ? 1.055 -7.612 -9.428 1.00 95.56 72 SER A C 1
ATOM 517 O O . SER A 1 72 ? 1.967 -7.113 -8.768 1.00 95.56 72 SER A O 1
ATOM 519 N N . GLY A 1 73 ? -0.186 -7.136 -9.418 1.00 96.12 73 GLY A N 1
ATOM 520 C CA . GLY A 1 73 ? -0.628 -6.080 -8.511 1.00 96.12 73 GLY A CA 1
ATOM 521 C C . GLY A 1 73 ? -0.741 -6.547 -7.053 1.00 96.12 73 GLY A C 1
ATOM 522 O O . GLY A 1 73 ? -0.424 -7.693 -6.717 1.00 96.12 73 GLY A O 1
ATOM 523 N N . ILE A 1 74 ? -1.156 -5.637 -6.173 1.00 97.75 74 ILE A N 1
ATOM 524 C CA . ILE A 1 74 ? -1.305 -5.893 -4.729 1.00 97.75 74 ILE A CA 1
ATOM 525 C C . ILE A 1 74 ? -2.695 -6.431 -4.354 1.00 97.75 74 ILE A C 1
ATOM 527 O O . ILE A 1 74 ? -2.897 -6.924 -3.247 1.00 97.75 74 ILE A O 1
ATOM 531 N N . GLU A 1 75 ? -3.651 -6.372 -5.276 1.00 96.81 75 GLU A N 1
ATOM 532 C CA . GLU A 1 75 ? -5.087 -6.500 -5.020 1.00 96.81 75 GLU A CA 1
ATOM 533 C C . GLU A 1 75 ? -5.449 -7.882 -4.477 1.00 96.81 75 GLU A C 1
ATOM 535 O O . GLU A 1 75 ? -6.236 -7.986 -3.540 1.00 96.81 75 GLU A O 1
ATOM 540 N N . GLN A 1 76 ? -4.835 -8.947 -5.008 1.00 97.25 76 GLN A N 1
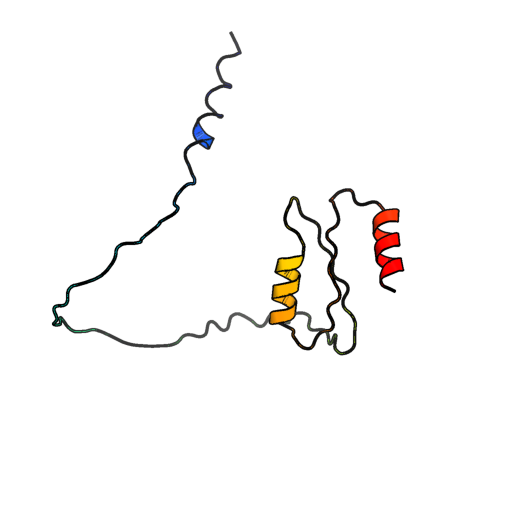ATOM 541 C CA . GLN A 1 76 ? -5.080 -10.300 -4.503 1.00 97.25 76 GLN A CA 1
ATOM 542 C C . GLN A 1 76 ? -4.570 -10.460 -3.067 1.00 97.25 76 GLN A C 1
ATOM 544 O O . GLN A 1 76 ? -5.297 -10.962 -2.215 1.00 97.25 76 GLN A O 1
ATOM 549 N N . SER A 1 77 ? -3.359 -9.978 -2.774 1.00 97.31 77 SER A N 1
ATOM 550 C CA . SER A 1 77 ? -2.802 -10.017 -1.417 1.00 97.31 77 SER A CA 1
ATOM 551 C C . SER A 1 77 ? -3.653 -9.208 -0.438 1.00 97.31 77 SER A C 1
ATOM 553 O O . SER A 1 77 ? -3.859 -9.633 0.697 1.00 97.31 77 SER A O 1
ATOM 555 N N . LEU A 1 78 ? -4.171 -8.055 -0.871 1.00 97.31 78 LEU A N 1
ATOM 556 C CA . LEU A 1 78 ? -5.050 -7.217 -0.059 1.00 97.31 78 LEU A CA 1
ATOM 557 C C . LEU A 1 78 ? -6.402 -7.900 0.197 1.00 97.31 78 LEU A C 1
ATOM 559 O O . LEU A 1 78 ? -6.871 -7.917 1.332 1.00 97.31 78 LEU A O 1
ATOM 563 N N . SER A 1 79 ? -6.988 -8.530 -0.826 1.00 97.19 79 SER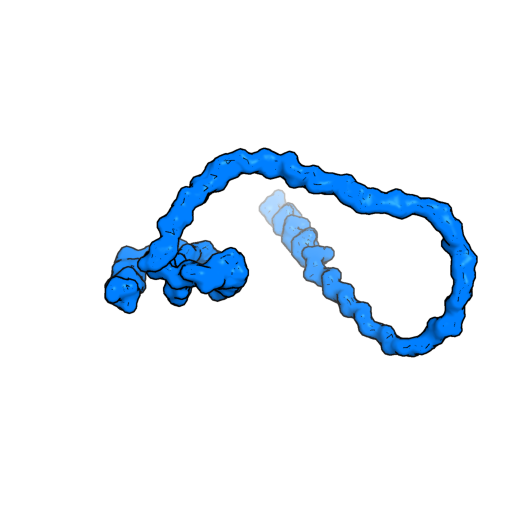 A N 1
ATOM 564 C CA . SER A 1 79 ? -8.210 -9.334 -0.698 1.00 97.19 79 SER A CA 1
ATOM 565 C C . SER A 1 79 ? -8.032 -10.479 0.301 1.00 97.19 79 SER A C 1
ATOM 567 O O . SER A 1 79 ? -8.892 -10.700 1.155 1.00 97.19 79 SER A O 1
ATOM 569 N N . ASP A 1 80 ? -6.908 -11.190 0.228 1.00 98.00 80 ASP A N 1
ATOM 570 C CA . ASP A 1 80 ? -6.603 -12.286 1.146 1.00 98.00 80 ASP A CA 1
ATOM 571 C C . ASP A 1 80 ? -6.424 -11.768 2.585 1.00 98.00 80 ASP A C 1
ATOM 573 O O . ASP A 1 80 ? -6.932 -12.370 3.533 1.00 98.00 80 ASP A O 1
ATOM 577 N N . LEU A 1 81 ? -5.761 -10.619 2.767 1.00 96.81 81 LEU A N 1
ATOM 578 C CA . LEU A 1 81 ? -5.603 -9.985 4.080 1.00 96.81 81 LEU A CA 1
ATOM 579 C C . LEU A 1 81 ? -6.938 -9.524 4.671 1.00 96.81 81 LEU A C 1
ATOM 581 O O . LEU A 1 81 ? -7.176 -9.773 5.851 1.00 96.81 81 LEU A O 1
ATOM 585 N N . HIS A 1 82 ? -7.825 -8.926 3.874 1.00 95.62 82 HIS A N 1
ATOM 586 C CA . HIS A 1 82 ? -9.174 -8.580 4.327 1.00 95.62 82 HIS A CA 1
ATOM 587 C C . HIS A 1 82 ? -9.976 -9.815 4.748 1.00 95.62 82 HIS A C 1
ATOM 589 O O . HIS A 1 82 ? -10.687 -9.769 5.750 1.00 95.62 82 HIS A O 1
ATOM 595 N N . ALA A 1 83 ? -9.854 -10.929 4.019 1.00 97.31 83 ALA A N 1
ATOM 596 C CA . ALA A 1 83 ? -10.547 -12.168 4.364 1.00 97.31 83 ALA A CA 1
ATOM 597 C C . ALA A 1 83 ? -10.028 -12.787 5.674 1.00 97.31 83 ALA A C 1
ATOM 599 O O . ALA A 1 83 ? -10.807 -13.345 6.447 1.00 97.31 83 ALA A O 1
ATOM 600 N N . LEU A 1 84 ? -8.720 -12.692 5.928 1.00 96.19 84 LEU A N 1
ATOM 601 C CA . LEU A 1 84 ? -8.084 -13.226 7.137 1.00 96.19 84 LEU A CA 1
ATOM 602 C C . LEU A 1 84 ? -8.260 -12.321 8.362 1.00 96.19 84 LEU A C 1
ATOM 604 O O . LEU A 1 84 ? -8.299 -12.822 9.486 1.00 96.19 84 LEU A O 1
ATOM 608 N N . TYR A 1 85 ? -8.346 -11.008 8.151 1.00 95.00 85 TYR A N 1
ATOM 609 C CA . TYR A 1 85 ? -8.394 -9.999 9.206 1.00 95.00 85 TYR A CA 1
ATOM 610 C C . TYR A 1 85 ? -9.513 -8.977 8.942 1.00 95.00 85 TYR A C 1
ATOM 612 O O . TYR A 1 85 ? -9.229 -7.798 8.722 1.00 95.00 85 TYR A O 1
ATOM 620 N N . PRO A 1 86 ? -10.790 -9.402 8.978 1.00 94.56 86 PRO A N 1
ATOM 621 C CA . PRO A 1 86 ? -11.926 -8.551 8.611 1.00 94.56 86 PRO A CA 1
ATOM 622 C C . PRO A 1 86 ? -12.117 -7.344 9.539 1.00 94.56 86 PRO A C 1
ATOM 624 O O . PRO A 1 86 ? -12.731 -6.360 9.139 1.00 94.56 86 PRO A O 1
ATOM 627 N N . ASP A 1 87 ? -11.578 -7.410 10.758 1.00 94.69 87 ASP A N 1
ATOM 628 C CA . ASP A 1 87 ? -11.681 -6.343 11.758 1.00 94.69 87 ASP A CA 1
ATOM 629 C C . ASP A 1 87 ? -10.580 -5.272 11.621 1.00 94.69 87 ASP A C 1
ATOM 631 O O . ASP A 1 87 ? -10.625 -4.246 12.304 1.00 94.69 87 ASP A O 1
ATOM 635 N N . LEU A 1 88 ? -9.568 -5.494 10.769 1.00 95.50 88 LEU A N 1
ATOM 636 C CA . LEU A 1 88 ? -8.513 -4.510 10.528 1.00 95.50 88 LEU A CA 1
ATOM 637 C C . LEU A 1 88 ? -8.939 -3.492 9.471 1.00 95.50 88 LEU A C 1
ATOM 639 O O . LEU A 1 88 ? -9.497 -3.834 8.430 1.00 95.50 88 LEU A O 1
ATOM 643 N N . ASN A 1 89 ? -8.591 -2.228 9.710 1.00 9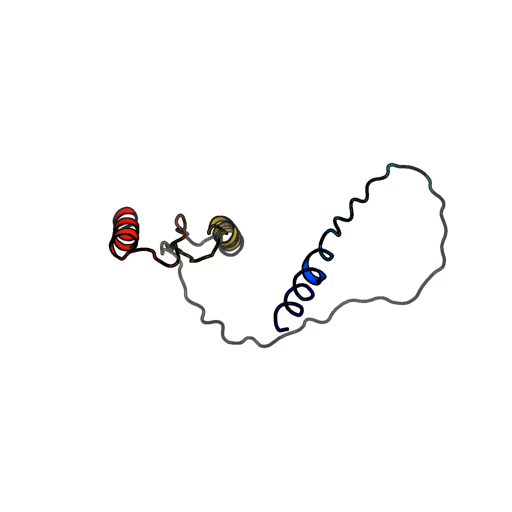6.56 89 ASN A N 1
ATOM 644 C CA . ASN A 1 89 ? -8.793 -1.164 8.738 1.00 96.56 89 ASN A CA 1
ATOM 645 C C . ASN A 1 89 ? -7.624 -1.141 7.742 1.00 96.56 89 ASN A C 1
ATOM 647 O O . ASN A 1 89 ? -6.623 -0.462 7.975 1.00 96.56 89 ASN A O 1
ATOM 651 N N . LEU A 1 90 ? -7.721 -1.916 6.662 1.00 96.06 90 LEU A N 1
ATOM 652 C CA . LEU A 1 90 ? -6.743 -1.876 5.572 1.00 96.06 90 LEU A CA 1
ATOM 653 C C . LEU A 1 90 ? -7.176 -0.818 4.551 1.00 96.06 90 LEU A C 1
ATOM 655 O O . LEU A 1 90 ? -8.315 -0.839 4.088 1.00 96.06 90 LEU A O 1
ATOM 659 N N . ALA A 1 91 ? -6.273 0.103 4.225 1.00 95.00 91 ALA A N 1
ATOM 660 C CA . ALA A 1 91 ? -6.460 1.045 3.129 1.00 95.00 91 ALA A CA 1
ATOM 661 C C . ALA A 1 91 ? -6.183 0.371 1.775 1.00 95.00 91 ALA A C 1
ATOM 663 O O . ALA A 1 91 ? -5.646 -0.741 1.719 1.00 95.00 91 ALA A O 1
ATOM 664 N N . ASP A 1 92 ? -6.494 1.079 0.687 1.00 93.19 92 ASP A N 1
ATOM 665 C CA . ASP A 1 92 ? -6.072 0.666 -0.648 1.00 93.19 92 ASP A CA 1
ATOM 666 C C . ASP A 1 92 ? -4.544 0.501 -0.694 1.00 93.19 92 ASP A C 1
ATOM 668 O O . ASP A 1 92 ? -3.775 1.286 -0.129 1.00 93.19 92 ASP A O 1
ATOM 672 N N . GLY A 1 93 ? -4.106 -0.576 -1.339 1.00 94.62 93 GLY A N 1
ATOM 673 C CA . GLY A 1 93 ? -2.696 -0.918 -1.450 1.00 94.62 93 GLY A CA 1
ATOM 674 C C . GLY A 1 93 ? -2.039 -0.280 -2.671 1.00 94.62 93 GLY A C 1
ATOM 675 O O . GLY A 1 93 ? -2.690 -0.076 -3.692 1.00 94.62 93 GLY A O 1
ATOM 676 N N . GLN A 1 94 ? -0.723 -0.065 -2.609 1.00 97.19 94 GLN A N 1
ATOM 677 C CA . GLN A 1 94 ? 0.059 0.464 -3.731 1.00 97.19 94 GLN A CA 1
ATOM 678 C C . GLN A 1 94 ? 1.132 -0.523 -4.197 1.00 97.19 94 GLN A C 1
ATOM 680 O O . GLN A 1 94 ? 1.925 -1.032 -3.404 1.00 97.19 94 GLN A O 1
ATOM 685 N N . ARG A 1 95 ? 1.213 -0.772 -5.508 1.00 97.81 95 ARG A N 1
ATOM 686 C CA . ARG A 1 95 ? 2.382 -1.448 -6.084 1.00 97.81 95 ARG A CA 1
ATOM 687 C C . ARG A 1 95 ? 3.368 -0.412 -6.593 1.00 97.81 95 ARG A C 1
ATOM 689 O O . ARG A 1 95 ? 3.057 0.322 -7.525 1.00 97.81 95 ARG A O 1
ATOM 696 N N . PHE A 1 96 ? 4.579 -0.452 -6.060 1.00 97.81 96 PHE A N 1
ATOM 697 C CA . PHE A 1 96 ? 5.699 0.315 -6.579 1.00 97.81 96 PHE A CA 1
ATOM 698 C C . PHE A 1 96 ? 6.507 -0.516 -7.580 1.00 97.81 96 PHE A C 1
ATOM 700 O O . PHE A 1 96 ? 6.668 -1.738 -7.442 1.00 97.81 96 PHE A O 1
ATOM 707 N N . ALA A 1 97 ? 7.010 0.149 -8.618 1.00 96.25 97 ALA A N 1
ATOM 708 C CA . ALA A 1 97 ? 8.016 -0.435 -9.493 1.00 96.25 97 ALA A CA 1
ATOM 709 C C . ALA A 1 97 ? 9.344 -0.625 -8.735 1.00 96.25 97 ALA A C 1
ATOM 711 O O . ALA A 1 97 ? 9.552 -0.065 -7.660 1.00 96.25 97 ALA A O 1
ATOM 712 N N . ALA A 1 98 ? 10.252 -1.436 -9.284 1.00 95.62 98 ALA A N 1
ATOM 713 C CA . ALA A 1 98 ? 11.558 -1.674 -8.660 1.00 95.62 98 ALA A CA 1
ATOM 714 C C . ALA A 1 98 ? 12.439 -0.410 -8.609 1.00 95.62 98 ALA A C 1
ATOM 716 O O . ALA A 1 98 ? 13.376 -0.345 -7.819 1.00 95.62 98 ALA A O 1
ATOM 717 N N . ASP A 1 99 ? 12.133 0.564 -9.462 1.00 96.12 99 ASP A N 1
ATOM 718 C CA . ASP A 1 99 ? 12.798 1.849 -9.637 1.00 96.12 99 ASP A CA 1
ATOM 719 C C . ASP A 1 99 ? 11.908 3.040 -9.233 1.00 96.12 99 ASP A C 1
ATOM 721 O O . ASP A 1 99 ? 12.161 4.158 -9.676 1.00 96.12 99 ASP A O 1
ATOM 725 N N . ALA A 1 100 ? 10.879 2.812 -8.402 1.00 97.81 100 ALA A N 1
ATOM 726 C CA . ALA A 1 100 ? 10.033 3.884 -7.875 1.00 97.81 100 ALA A CA 1
ATOM 727 C C . ALA A 1 100 ? 10.880 4.981 -7.212 1.00 97.81 100 ALA A C 1
ATOM 729 O O . ALA A 1 100 ? 11.796 4.686 -6.438 1.00 97.81 100 ALA A O 1
ATOM 730 N N . SER A 1 101 ? 10.580 6.240 -7.535 1.00 98.19 101 SER A N 1
ATOM 731 C CA . SER A 1 101 ? 11.351 7.381 -7.041 1.00 98.19 101 SER A CA 1
ATOM 732 C C . SER A 1 101 ? 10.890 7.832 -5.654 1.00 98.19 101 SER A C 1
ATOM 734 O O . SER A 1 101 ? 9.761 7.563 -5.233 1.00 98.19 101 SER A O 1
ATOM 736 N N . ASP A 1 102 ? 11.753 8.570 -4.954 1.00 98.19 102 ASP A N 1
ATOM 737 C CA . ASP A 1 102 ? 11.419 9.158 -3.654 1.00 98.19 102 ASP A CA 1
ATOM 738 C C . ASP A 1 102 ? 10.208 10.100 -3.762 1.00 98.19 102 ASP A C 1
ATOM 740 O O . ASP A 1 102 ? 9.372 10.150 -2.857 1.00 98.19 102 ASP A O 1
ATOM 744 N N . GLU A 1 103 ? 10.067 10.814 -4.882 1.00 98.31 103 GLU A N 1
ATOM 745 C CA . GLU A 1 103 ? 8.927 11.694 -5.149 1.00 98.31 103 GLU A CA 1
ATOM 746 C C . GLU A 1 103 ? 7.622 10.913 -5.339 1.00 98.31 103 GLU A C 1
ATOM 748 O O . GLU A 1 103 ? 6.586 11.330 -4.821 1.00 98.31 103 GLU A O 1
ATOM 753 N N . GLU A 1 104 ? 7.658 9.776 -6.044 1.00 98.00 104 GLU A N 1
ATOM 754 C CA . GLU A 1 104 ? 6.487 8.906 -6.229 1.00 98.00 104 GLU A CA 1
ATOM 755 C C . GLU A 1 104 ? 5.985 8.373 -4.881 1.00 98.00 104 GLU A C 1
ATOM 757 O O . GLU A 1 104 ? 4.795 8.466 -4.570 1.00 98.00 104 GLU A O 1
ATOM 762 N N . ILE A 1 105 ? 6.903 7.872 -4.050 1.00 97.19 105 ILE A N 1
ATOM 763 C CA . ILE A 1 105 ? 6.580 7.345 -2.719 1.00 97.19 105 ILE A CA 1
ATOM 764 C C . ILE A 1 105 ? 6.072 8.468 -1.809 1.00 97.19 105 ILE A C 1
ATOM 766 O O . ILE A 1 105 ? 5.068 8.291 -1.119 1.00 97.19 105 ILE A O 1
ATOM 770 N N . SER A 1 106 ? 6.724 9.634 -1.825 1.00 97.19 106 SER A N 1
ATOM 771 C CA . SER A 1 106 ? 6.316 10.783 -1.007 1.00 97.19 106 SER A CA 1
ATOM 772 C C . SER A 1 106 ? 4.920 11.272 -1.384 1.00 97.19 106 SER A C 1
ATOM 774 O O . SER A 1 106 ? 4.087 11.482 -0.505 1.00 97.19 106 SER A O 1
ATOM 776 N N . SER A 1 107 ? 4.622 11.367 -2.683 1.00 97.44 107 SER A N 1
ATOM 777 C CA . SER A 1 107 ? 3.293 11.749 -3.165 1.00 97.44 107 SER A CA 1
ATOM 778 C C . SER A 1 107 ? 2.216 10.746 -2.740 1.00 97.44 107 SER A C 1
ATOM 780 O O . SER A 1 107 ? 1.122 11.142 -2.327 1.00 97.44 107 SER A O 1
ATOM 782 N N . TRP A 1 108 ? 2.520 9.446 -2.782 1.00 96.94 108 TRP A N 1
ATOM 783 C CA . TRP A 1 108 ? 1.603 8.429 -2.275 1.00 96.94 108 TRP A CA 1
ATOM 784 C C . TRP A 1 108 ? 1.353 8.587 -0.769 1.00 96.94 108 TRP A C 1
ATOM 786 O O . TRP A 1 108 ? 0.200 8.580 -0.349 1.00 96.94 108 TRP A O 1
ATOM 796 N N . ILE A 1 109 ? 2.393 8.817 0.038 1.00 95.56 109 ILE A N 1
ATOM 797 C CA . ILE A 1 109 ? 2.237 9.046 1.483 1.00 95.56 109 ILE A CA 1
ATOM 798 C C . ILE A 1 109 ? 1.361 10.278 1.743 1.00 95.56 109 ILE A C 1
ATOM 800 O O . ILE A 1 109 ? 0.405 10.194 2.506 1.00 95.56 109 ILE A O 1
ATOM 804 N N . GLU A 1 110 ? 1.650 11.409 1.098 1.00 95.88 110 GLU A N 1
ATOM 805 C CA . GLU A 1 110 ? 0.929 12.676 1.301 1.00 95.88 110 GLU A CA 1
ATOM 806 C C . GLU A 1 110 ? -0.557 12.601 0.936 1.00 95.88 110 GLU A C 1
ATOM 808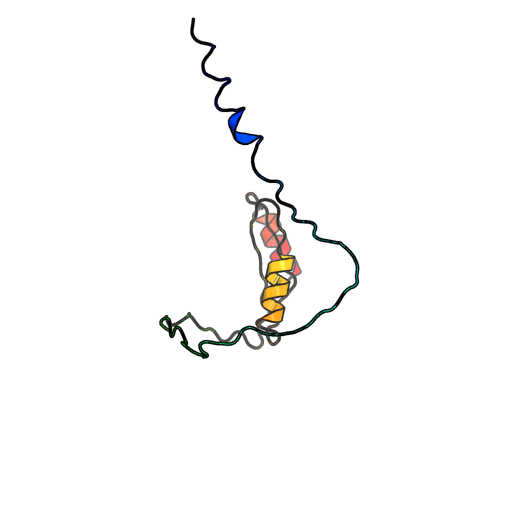 O O . GLU A 1 110 ? -1.376 13.264 1.567 1.00 95.88 110 GLU A O 1
ATOM 813 N N . THR A 1 111 ? -0.925 11.780 -0.051 1.00 93.12 111 THR A N 1
ATOM 814 C CA . THR A 1 111 ? -2.334 11.576 -0.438 1.00 93.12 111 THR A CA 1
ATOM 815 C C . THR A 1 111 ? -3.119 10.696 0.538 1.00 93.12 111 THR A C 1
ATOM 817 O O . THR A 1 111 ? -4.344 10.631 0.439 1.00 93.12 111 THR A O 1
ATOM 820 N N . HIS A 1 112 ? -2.433 10.043 1.478 1.00 87.25 112 HIS A N 1
ATOM 821 C CA . HIS A 1 112 ? -2.995 9.046 2.387 1.00 87.25 112 HIS A CA 1
ATOM 822 C C . HIS A 1 112 ? -2.819 9.397 3.878 1.00 87.25 112 HIS A C 1
ATOM 824 O O . HIS A 1 112 ? -3.214 8.590 4.724 1.00 87.25 112 HIS A O 1
ATOM 830 N N . GLN A 1 113 ? -2.256 10.571 4.205 1.00 71.06 113 GLN A N 1
ATOM 831 C CA . GLN A 1 113 ? -2.144 11.088 5.582 1.00 71.06 113 GLN A CA 1
ATOM 832 C C . GLN A 1 113 ? -3.418 11.777 6.079 1.00 71.06 113 GLN A C 1
ATOM 834 O O . GLN A 1 113 ? -4.113 12.426 5.265 1.00 71.06 113 GLN A O 1
#

pLDDT: mean 73.22, std 24.42, range [26.97, 98.31]